Protein AF-A0A9X3WLB9-F1 (afdb_monomer)

Radius of gyration: 17.79 Å; Cα contacts (8 Å, |Δi|>4): 86; chains: 1; bounding box: 36×32×54 Å

Foldseek 3Di:
DLVVLLVVLCVLQVVLLPPDDPVCCCVLVVVSVVLSVCLVVVLVVLCVVLVVVHDDDLVSLQSSLVSNLVSLVVSLVSSLVSLLVVLQVVLVPDDPVVSVVSVVVNVVVSVVSCVVSVVVSVVSNCRRNPPDD

Secondary structure (DSSP, 8-state):
-HHHHHHHHHHHHHHHHTT--HHHHHHHHHHHHHHHHHHHHHHHHHHHHTTTTSS--HHHHHHHHHHHHHHHHHHHHHHHHHHHHHHHHHHTTS-HHHHHHHHHHHHHHHHHHHHHHHHHHHHHHHHHS-S--

Solvent-accessible surface area (backbone atoms only — not comparable to full-atom values): 7275 Å² total; per-residue (Å²): 106,69,68,57,53,48,49,50,49,52,50,54,54,50,60,67,44,60,92,53,53,76,68,53,36,52,53,58,47,44,53,52,50,49,51,51,48,52,51,54,53,52,52,51,51,49,35,63,75,55,38,52,85,64,72,80,46,69,71,40,35,34,60,48,31,70,52,51,52,60,48,49,52,54,54,50,51,50,51,51,51,53,52,48,52,52,41,51,60,57,23,74,78,46,57,72,70,59,21,52,52,41,51,53,49,43,52,52,51,50,52,53,47,50,53,54,49,50,53,52,47,49,55,55,45,47,73,22,52,63,96,65,136

Structure (mmCIF, N/CA/C/O backbone):
data_AF-A0A9X3WLB9-F1
#
_entry.id   AF-A0A9X3WLB9-F1
#
loop_
_atom_site.group_PDB
_atom_site.id
_atom_site.type_symbol
_atom_site.label_atom_id
_atom_site.label_alt_id
_atom_site.label_comp_id
_atom_site.label_asym_id
_atom_site.label_entity_id
_atom_site.label_seq_id
_atom_site.pdbx_PDB_ins_code
_atom_site.Cartn_x
_atom_site.Cartn_y
_atom_site.Cartn_z
_atom_site.occupancy
_atom_site.B_iso_or_equiv
_atom_site.auth_seq_id
_atom_site.auth_comp_id
_atom_site.auth_asym_id
_atom_site.auth_atom_id
_atom_site.pdbx_PDB_model_num
ATOM 1 N N . MET A 1 1 ? 0.382 -4.030 -15.485 1.00 85.25 1 MET A N 1
ATOM 2 C CA . MET A 1 1 ? 0.497 -4.265 -14.030 1.00 85.25 1 MET A CA 1
ATOM 3 C C . MET A 1 1 ? 0.246 -3.009 -13.206 1.00 85.25 1 MET A C 1
ATOM 5 O O . MET A 1 1 ? -0.682 -3.032 -12.415 1.00 85.25 1 MET A O 1
ATOM 9 N N . ASP A 1 2 ? 0.960 -1.897 -13.400 1.00 89.19 2 ASP A N 1
ATOM 10 C CA . ASP A 1 2 ? 0.844 -0.717 -12.513 1.00 89.19 2 ASP A CA 1
ATOM 11 C C . ASP A 1 2 ? -0.577 -0.143 -12.435 1.00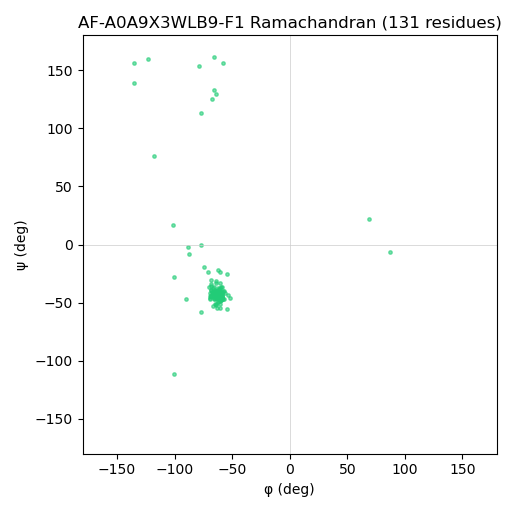 89.19 2 ASP A C 1
ATOM 13 O O . ASP A 1 2 ? -1.054 0.147 -11.347 1.00 89.19 2 ASP A O 1
ATOM 17 N N . PHE A 1 3 ? -1.287 -0.031 -13.566 1.00 91.62 3 PHE A N 1
ATOM 18 C CA . PHE A 1 3 ? -2.684 0.423 -13.578 1.00 91.62 3 PHE A CA 1
ATOM 19 C C . PHE A 1 3 ? -3.627 -0.533 -12.838 1.00 91.62 3 PHE A C 1
ATOM 21 O O . PHE A 1 3 ? -4.593 -0.087 -12.226 1.00 91.62 3 PHE A O 1
ATOM 28 N N . ILE A 1 4 ? -3.328 -1.836 -12.850 1.00 92.25 4 ILE A N 1
ATOM 29 C CA . ILE A 1 4 ? -4.076 -2.843 -12.088 1.00 92.25 4 ILE A CA 1
ATOM 30 C C . ILE A 1 4 ? -3.806 -2.641 -10.595 1.00 92.25 4 ILE A C 1
ATOM 32 O O . ILE A 1 4 ? -4.749 -2.565 -9.816 1.00 92.25 4 ILE A O 1
ATOM 36 N N . LEU A 1 5 ? -2.538 -2.476 -10.199 1.00 91.94 5 LEU A N 1
ATOM 37 C CA . LEU A 1 5 ? -2.153 -2.196 -8.811 1.00 91.94 5 LEU A CA 1
ATOM 38 C C . LEU A 1 5 ? -2.777 -0.893 -8.299 1.00 91.94 5 LEU A C 1
ATOM 40 O O . LEU A 1 5 ? -3.341 -0.865 -7.209 1.00 91.94 5 LEU A O 1
ATOM 44 N N . PHE A 1 6 ? -2.737 0.162 -9.112 1.00 93.44 6 PHE A N 1
ATOM 45 C CA . PHE A 1 6 ? -3.382 1.437 -8.826 1.00 93.44 6 PHE A CA 1
ATOM 46 C C . PHE A 1 6 ? -4.897 1.275 -8.667 1.00 93.44 6 PHE A C 1
ATOM 48 O O . PHE A 1 6 ? -5.459 1.757 -7.686 1.00 93.44 6 PHE A O 1
ATOM 55 N N . GLY A 1 7 ? -5.556 0.567 -9.590 1.00 93.94 7 GLY A N 1
ATOM 56 C CA . GLY A 1 7 ? -6.995 0.318 -9.538 1.00 93.94 7 GLY A CA 1
ATOM 57 C C . GLY A 1 7 ? -7.411 -0.477 -8.301 1.00 93.94 7 GLY A C 1
ATOM 58 O O . GLY A 1 7 ? -8.349 -0.085 -7.610 1.00 93.94 7 GLY A O 1
ATOM 59 N N . LEU A 1 8 ? -6.679 -1.546 -7.972 1.00 92.88 8 LEU A N 1
ATOM 60 C CA . LEU A 1 8 ? -6.910 -2.343 -6.765 1.00 92.88 8 LEU A CA 1
ATOM 61 C C . LEU A 1 8 ? -6.707 -1.511 -5.498 1.00 92.88 8 LEU A C 1
ATOM 63 O O . LEU A 1 8 ? -7.564 -1.527 -4.617 1.00 92.88 8 LEU A O 1
ATOM 67 N N . PHE A 1 9 ? -5.622 -0.735 -5.424 1.00 94.31 9 PHE A N 1
ATOM 68 C CA . PHE A 1 9 ? -5.365 0.149 -4.290 1.00 94.31 9 PHE A CA 1
ATOM 69 C C . PHE A 1 9 ? -6.465 1.205 -4.133 1.00 94.31 9 PHE A C 1
ATOM 71 O O . PHE 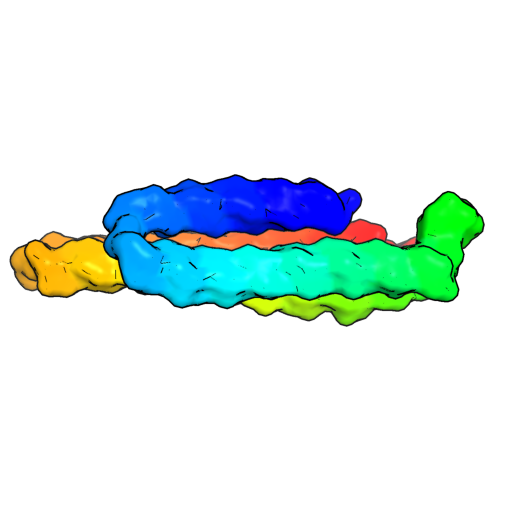A 1 9 ? -6.980 1.395 -3.032 1.00 94.31 9 PHE A O 1
ATOM 78 N N . ALA A 1 10 ? -6.859 1.868 -5.222 1.00 94.19 10 ALA A N 1
ATOM 79 C CA . ALA A 1 10 ? -7.902 2.888 -5.207 1.00 94.19 10 ALA A CA 1
ATOM 80 C C . ALA A 1 10 ? -9.263 2.306 -4.801 1.00 94.19 10 ALA A C 1
ATOM 82 O O . ALA A 1 10 ? -9.984 2.926 -4.019 1.00 94.19 10 ALA A O 1
ATOM 83 N N . LEU A 1 11 ? -9.594 1.103 -5.280 1.00 95.19 11 LEU A N 1
ATOM 84 C CA . LEU A 1 11 ? -10.825 0.403 -4.925 1.00 95.19 11 LEU A CA 1
ATOM 85 C C . LEU A 1 11 ? -10.826 -0.004 -3.448 1.00 95.19 11 LEU A C 1
ATOM 87 O O . LEU A 1 11 ? -11.741 0.367 -2.714 1.00 95.19 11 LEU A O 1
ATOM 91 N N . MET A 1 12 ? -9.785 -0.699 -2.985 1.00 93.62 12 MET A N 1
ATOM 92 C CA . MET A 1 12 ? -9.676 -1.133 -1.588 1.00 93.62 12 MET A CA 1
ATOM 93 C C . MET A 1 12 ? -9.624 0.061 -0.632 1.00 93.62 12 MET A C 1
ATOM 95 O O . MET A 1 12 ? -10.405 0.124 0.319 1.00 93.62 12 MET A O 1
ATOM 99 N N . GLY A 1 13 ? -8.759 1.039 -0.908 1.00 92.44 13 GLY A N 1
ATOM 100 C CA . GLY A 1 13 ? -8.654 2.274 -0.137 1.00 92.44 13 GLY A CA 1
ATOM 101 C C . GLY A 1 13 ? -9.977 3.037 -0.120 1.00 92.44 13 GLY A C 1
ATOM 102 O O . GLY A 1 13 ? -10.455 3.413 0.948 1.00 92.44 13 GLY A O 1
ATOM 103 N N . GLY A 1 14 ? -10.633 3.181 -1.274 1.00 92.19 14 GLY A N 1
ATOM 104 C CA . GLY A 1 14 ? -11.952 3.800 -1.399 1.00 92.19 14 GLY A CA 1
ATOM 105 C C . GLY A 1 14 ? -13.014 3.114 -0.538 1.00 92.19 14 GLY A C 1
ATOM 106 O O . GLY A 1 14 ? -13.713 3.789 0.220 1.00 92.19 14 GLY A O 1
ATOM 107 N N . CYS A 1 15 ? -13.088 1.780 -0.573 1.00 93.38 15 CYS A N 1
ATOM 108 C CA . CYS A 1 15 ? -13.990 1.002 0.277 1.00 93.38 15 CYS A CA 1
ATOM 109 C C . CYS A 1 15 ? -13.692 1.185 1.773 1.00 93.38 15 CYS A C 1
ATOM 111 O O . CYS A 1 15 ? -14.621 1.280 2.578 1.00 93.38 15 CYS A O 1
ATOM 113 N N . LEU A 1 16 ? -12.417 1.272 2.161 1.00 91.50 16 LEU A N 1
ATOM 114 C CA . LEU A 1 16 ? -12.018 1.484 3.556 1.00 91.50 16 LEU A CA 1
ATOM 115 C C . LEU A 1 16 ? -12.328 2.901 4.061 1.00 91.50 16 LEU A C 1
ATOM 117 O O . LEU A 1 16 ? -12.521 3.086 5.262 1.00 91.50 16 LEU A O 1
ATOM 121 N N . LEU A 1 17 ? -12.436 3.891 3.168 1.00 91.88 17 LEU A N 1
ATOM 122 C CA . LEU A 1 17 ? -12.871 5.245 3.522 1.00 91.88 17 LEU A CA 1
ATOM 123 C C . LEU A 1 17 ? -14.383 5.335 3.794 1.00 91.88 17 LEU A C 1
ATOM 125 O O . LEU A 1 17 ? -14.831 6.291 4.438 1.00 91.88 17 LEU A O 1
ATOM 129 N N . ILE A 1 18 ? -15.195 4.379 3.327 1.00 91.06 18 ILE A N 1
ATOM 130 C CA . ILE A 1 18 ? -16.643 4.361 3.581 1.00 91.06 18 ILE A CA 1
ATOM 131 C C . ILE A 1 18 ? -16.893 4.198 5.089 1.00 91.06 18 ILE A C 1
ATOM 133 O O . ILE A 1 18 ? -16.342 3.317 5.739 1.00 91.06 18 ILE A O 1
ATOM 137 N N . GLY A 1 19 ? -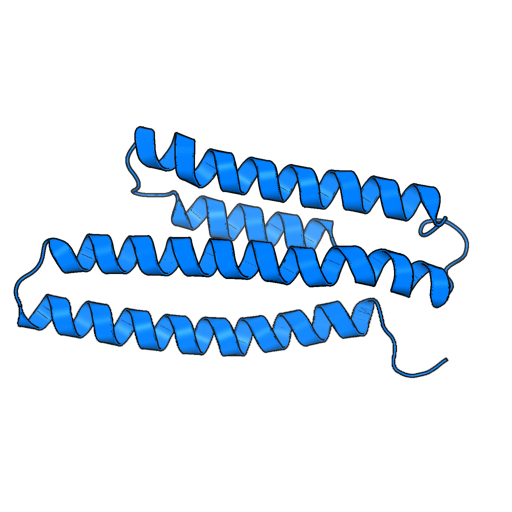17.733 5.067 5.656 1.00 84.19 19 GLY A N 1
ATOM 138 C CA . GLY A 1 19 ? -18.042 5.077 7.091 1.00 84.19 19 GLY A CA 1
ATOM 139 C C . GLY A 1 19 ? -17.086 5.896 7.970 1.00 84.19 19 GLY A C 1
ATOM 140 O O . GLY A 1 19 ? -17.381 6.092 9.146 1.00 84.19 19 GLY A O 1
ATOM 141 N N . LEU A 1 20 ? -15.987 6.437 7.426 1.00 89.31 20 LEU A N 1
ATOM 142 C CA . LEU A 1 20 ? -15.132 7.386 8.151 1.00 89.31 20 LEU A CA 1
ATOM 143 C C . LEU A 1 20 ? -15.726 8.804 8.178 1.00 89.31 20 LEU A C 1
ATOM 145 O O . LEU A 1 20 ? -16.466 9.214 7.273 1.00 89.31 20 LEU A O 1
ATOM 149 N N . SER A 1 21 ? -15.361 9.579 9.202 1.00 92.12 21 SER A N 1
ATOM 150 C CA . SER A 1 21 ? -15.756 10.987 9.316 1.00 92.12 21 SER A CA 1
ATOM 151 C C . SER A 1 21 ? -15.130 11.839 8.204 1.00 92.12 21 SER A C 1
ATOM 153 O O . SER A 1 21 ? -14.123 11.475 7.596 1.00 92.12 21 SER A O 1
ATOM 155 N N . ARG A 1 22 ? -15.688 13.029 7.946 1.00 91.62 22 ARG A N 1
ATOM 156 C CA . ARG A 1 22 ? -15.188 13.931 6.891 1.00 91.62 22 ARG A CA 1
ATOM 157 C C . ARG A 1 22 ? -13.721 14.335 7.100 1.00 91.62 22 ARG A C 1
ATOM 159 O O . ARG A 1 22 ? -12.976 14.443 6.129 1.00 91.62 22 ARG A O 1
ATOM 166 N N . LYS A 1 23 ? -13.305 14.530 8.357 1.00 92.94 23 LYS A N 1
ATOM 167 C CA . LYS A 1 23 ? -11.921 14.880 8.714 1.00 92.94 23 LYS A CA 1
ATOM 168 C C . LYS A 1 23 ? -10.970 13.707 8.462 1.00 92.94 23 LYS A C 1
ATOM 170 O O . LYS A 1 23 ? -9.936 13.902 7.834 1.00 92.94 23 LYS A O 1
ATOM 175 N N . GLU A 1 24 ? -11.346 12.500 8.882 1.00 92.31 24 GLU A N 1
ATOM 176 C CA . GLU A 1 24 ? -10.565 11.275 8.647 1.00 92.31 24 GLU A CA 1
ATOM 177 C C . GLU A 1 24 ? -10.439 10.968 7.157 1.00 92.31 24 GLU A C 1
ATOM 179 O O . GLU A 1 24 ? -9.334 10.732 6.684 1.00 92.31 24 GLU A O 1
ATOM 184 N N . LYS A 1 25 ? -11.534 11.069 6.394 1.00 92.25 25 LYS A N 1
ATOM 185 C CA . LYS A 1 25 ? -11.508 10.903 4.934 1.00 92.25 25 LYS A CA 1
ATOM 186 C C . LYS A 1 25 ? -10.535 11.864 4.260 1.00 92.25 25 LYS A C 1
ATOM 188 O O . LYS A 1 25 ? -9.809 11.452 3.366 1.00 92.25 25 LYS A O 1
ATOM 193 N N . LYS A 1 26 ? -10.504 13.129 4.696 1.00 93.00 26 LYS A N 1
ATOM 194 C CA . LYS A 1 26 ? -9.595 14.136 4.136 1.00 93.00 26 LYS A CA 1
ATOM 195 C C . LYS A 1 26 ? -8.130 13.805 4.426 1.00 93.00 26 LYS A C 1
ATOM 197 O O . LYS A 1 26 ? -7.314 13.894 3.520 1.00 93.00 26 LYS A O 1
ATOM 202 N N . TRP A 1 27 ? -7.801 13.431 5.662 1.00 93.44 27 TRP A N 1
ATOM 203 C CA . TRP A 1 27 ? -6.418 13.139 6.049 1.00 93.44 27 TRP A CA 1
ATOM 204 C C . TRP A 1 27 ? -5.951 11.773 5.557 1.00 93.44 27 TRP A C 1
ATOM 206 O O . TRP A 1 27 ? -4.997 11.699 4.790 1.00 93.44 27 TRP A O 1
ATOM 216 N N . ILE A 1 28 ? -6.647 10.704 5.947 1.00 93.12 28 ILE A N 1
ATOM 217 C CA . ILE A 1 28 ? -6.290 9.332 5.577 1.00 93.12 28 ILE A CA 1
ATOM 218 C C . ILE A 1 28 ? -6.397 9.190 4.062 1.00 93.12 28 ILE A C 1
ATOM 220 O O . ILE A 1 28 ? -5.404 8.865 3.420 1.00 93.12 28 ILE A O 1
ATOM 224 N N . GLY A 1 29 ? -7.549 9.528 3.480 1.00 92.38 29 GLY A N 1
ATOM 225 C CA . GLY A 1 29 ? -7.752 9.439 2.035 1.00 92.38 29 GLY A CA 1
ATOM 226 C C . GLY A 1 29 ? -6.854 10.384 1.237 1.00 92.38 29 GLY A C 1
ATOM 227 O O . GLY A 1 29 ? -6.408 10.009 0.161 1.00 92.38 29 GLY A O 1
ATOM 228 N N . GLY A 1 30 ? -6.528 11.567 1.767 1.00 94.00 30 GLY A N 1
ATOM 229 C CA . GLY A 1 30 ? -5.575 12.486 1.139 1.00 94.00 30 GLY A CA 1
ATOM 230 C C . GLY A 1 30 ? -4.163 11.907 1.059 1.00 94.00 30 GLY A C 1
ATOM 231 O O . GLY A 1 30 ? -3.556 11.942 -0.008 1.00 94.00 30 GLY A O 1
ATOM 232 N N . ILE A 1 31 ? -3.667 11.314 2.152 1.00 95.38 31 ILE A N 1
ATOM 233 C CA . ILE A 1 31 ? -2.364 10.630 2.176 1.00 95.38 31 ILE A CA 1
ATOM 234 C C . ILE A 1 31 ? -2.368 9.447 1.202 1.00 95.38 31 ILE A C 1
ATOM 236 O O . ILE A 1 31 ? -1.480 9.350 0.361 1.00 95.38 31 ILE A O 1
ATOM 240 N N . GLY A 1 32 ? -3.396 8.594 1.254 1.00 94.44 32 GLY A N 1
ATOM 241 C CA . GLY A 1 32 ? -3.508 7.441 0.357 1.00 94.44 32 GLY A CA 1
ATOM 242 C C . GLY A 1 32 ? -3.600 7.845 -1.114 1.00 94.44 32 GLY A C 1
ATOM 243 O O . GLY A 1 32 ? -2.924 7.268 -1.961 1.00 94.44 32 GLY A O 1
ATOM 244 N N . GLY A 1 33 ? -4.385 8.880 -1.422 1.00 95.25 33 GLY A N 1
ATOM 245 C CA . GLY A 1 33 ? -4.516 9.424 -2.772 1.00 95.25 33 GLY A CA 1
ATOM 246 C C . GLY A 1 33 ? -3.210 10.020 -3.294 1.00 95.25 33 GLY A C 1
ATOM 247 O O . GLY A 1 33 ? -2.843 9.760 -4.437 1.00 95.25 33 GLY A O 1
ATOM 248 N N . LEU A 1 34 ? -2.474 10.753 -2.453 1.00 96.69 34 LEU A N 1
ATOM 249 C CA . LEU A 1 34 ? -1.153 11.271 -2.806 1.00 96.69 34 LEU A CA 1
ATOM 250 C C . LEU A 1 34 ? -0.169 10.131 -3.086 1.00 96.69 34 LEU A C 1
ATOM 252 O O . LEU A 1 34 ? 0.521 10.166 -4.099 1.00 96.69 34 LEU A O 1
ATOM 256 N N . MET A 1 35 ? -0.137 9.102 -2.236 1.00 95.94 35 MET A N 1
ATOM 257 C CA . MET A 1 35 ? 0.721 7.930 -2.432 1.00 95.94 35 MET A CA 1
ATOM 258 C C . MET A 1 35 ? 0.391 7.189 -3.733 1.00 95.94 35 MET A C 1
ATOM 260 O O . MET A 1 35 ? 1.302 6.848 -4.483 1.00 95.94 35 MET A O 1
ATOM 264 N N . ALA A 1 36 ? -0.894 6.992 -4.041 1.00 94.81 36 ALA A N 1
ATOM 265 C CA . ALA A 1 36 ? -1.328 6.364 -5.289 1.00 94.81 36 ALA A CA 1
ATOM 266 C C . ALA A 1 36 ? -0.946 7.192 -6.523 1.00 94.81 36 ALA A C 1
ATOM 268 O O . ALA A 1 36 ? -0.525 6.635 -7.538 1.00 94.81 36 ALA A O 1
ATOM 269 N N . LEU A 1 37 ? -1.068 8.520 -6.429 1.00 96.38 37 LEU A N 1
ATOM 270 C CA . LEU A 1 37 ? -0.688 9.444 -7.493 1.00 96.38 37 LEU A CA 1
ATOM 271 C C . LEU A 1 37 ? 0.826 9.421 -7.724 1.00 96.38 37 LEU A C 1
ATOM 273 O O . LEU A 1 37 ? 1.264 9.286 -8.863 1.00 96.38 37 LEU A O 1
ATOM 277 N N . VAL A 1 38 ? 1.623 9.495 -6.655 1.00 96.44 38 VAL A N 1
ATOM 278 C CA . VAL A 1 38 ? 3.087 9.390 -6.738 1.00 96.44 38 VAL A CA 1
ATOM 279 C C . VAL A 1 38 ? 3.486 8.052 -7.353 1.00 96.44 38 VAL A C 1
ATOM 281 O O . VAL A 1 38 ? 4.284 8.036 -8.287 1.00 96.44 38 VAL A O 1
ATOM 284 N N . PHE A 1 39 ? 2.888 6.948 -6.897 1.00 95.19 39 PHE A N 1
ATOM 285 C CA . PHE A 1 39 ? 3.142 5.621 -7.449 1.00 95.19 39 PHE A CA 1
ATOM 286 C C . PHE A 1 39 ? 2.920 5.588 -8.963 1.00 95.19 39 PHE A C 1
ATOM 288 O O . PHE A 1 39 ? 3.840 5.231 -9.698 1.00 95.19 39 PHE A O 1
ATOM 295 N N . ILE A 1 40 ? 1.734 5.990 -9.440 1.00 95.44 40 ILE A N 1
ATOM 296 C CA . ILE A 1 40 ? 1.412 5.863 -10.863 1.00 95.44 40 ILE A CA 1
ATOM 297 C C . ILE A 1 40 ? 2.238 6.821 -11.725 1.0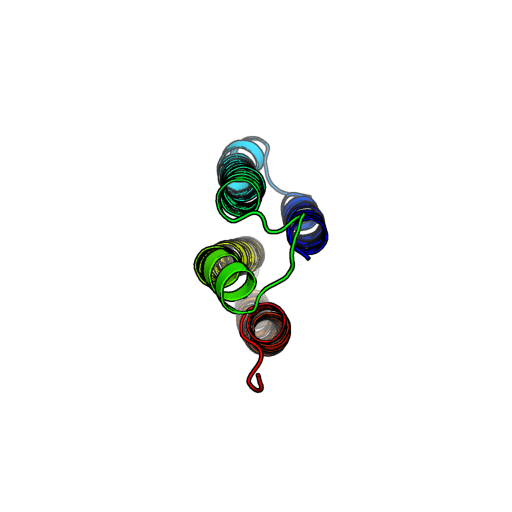0 95.44 40 ILE A C 1
ATOM 299 O O . ILE A 1 40 ? 2.783 6.385 -12.737 1.00 95.44 40 ILE A O 1
ATOM 303 N N . VAL A 1 41 ? 2.385 8.086 -11.310 1.00 96.25 41 VAL A N 1
ATOM 304 C CA . VAL A 1 41 ? 3.109 9.116 -12.071 1.00 96.25 41 VAL A CA 1
ATOM 305 C C . VAL A 1 41 ? 4.583 8.758 -12.193 1.00 96.25 41 VAL A C 1
ATOM 307 O O . VAL A 1 41 ? 5.106 8.720 -13.304 1.00 96.25 41 VAL A O 1
ATOM 310 N N . VAL A 1 42 ? 5.247 8.443 -11.079 1.00 94.75 42 VAL A N 1
ATOM 311 C CA . VAL A 1 42 ? 6.675 8.105 -11.105 1.00 94.75 42 VAL A CA 1
ATOM 312 C C . VAL A 1 42 ? 6.904 6.793 -11.851 1.00 94.75 42 VAL A C 1
ATOM 314 O O . VAL A 1 42 ? 7.842 6.708 -12.636 1.00 94.75 42 VAL A O 1
ATOM 317 N N . SER A 1 43 ? 6.008 5.809 -11.709 1.00 93.19 43 SER A N 1
ATOM 318 C CA . SER A 1 43 ? 6.118 4.565 -12.477 1.00 93.19 43 SER A CA 1
ATOM 319 C C . SER A 1 43 ? 6.029 4.811 -13.987 1.00 93.19 43 SER A C 1
ATOM 321 O O . SER A 1 43 ? 6.792 4.226 -14.755 1.00 93.19 43 SER A O 1
ATOM 323 N N . GLN A 1 44 ? 5.158 5.728 -14.434 1.00 94.56 44 GLN A N 1
ATOM 324 C CA . GLN A 1 44 ? 5.106 6.114 -15.849 1.00 94.56 44 GLN A CA 1
ATOM 325 C C . GLN A 1 44 ? 6.375 6.848 -16.293 1.00 94.56 44 GLN A C 1
ATOM 327 O O . GLN A 1 44 ? 6.877 6.570 -17.379 1.00 94.56 44 GLN A O 1
ATOM 332 N N . ILE A 1 45 ? 6.913 7.747 -15.462 1.00 94.50 45 ILE A N 1
ATOM 333 C CA . ILE A 1 45 ? 8.156 8.471 -15.766 1.00 94.50 45 ILE A CA 1
ATOM 334 C C . ILE A 1 45 ? 9.317 7.490 -15.951 1.00 94.50 45 ILE A C 1
ATOM 336 O O . ILE A 1 45 ? 10.013 7.573 -16.959 1.00 94.50 45 ILE A O 1
ATOM 340 N N . ILE A 1 46 ? 9.491 6.536 -15.030 1.00 92.38 46 ILE A N 1
ATOM 341 C CA . ILE A 1 46 ? 10.570 5.543 -15.109 1.00 92.38 46 ILE A CA 1
ATOM 342 C C . ILE A 1 46 ? 10.428 4.713 -16.384 1.00 92.38 46 ILE A C 1
ATOM 344 O O . ILE A 1 46 ? 11.392 4.582 -17.126 1.00 92.38 46 ILE A O 1
ATOM 348 N N . LYS A 1 47 ? 9.221 4.232 -16.703 1.00 92.25 47 LYS A N 1
ATOM 349 C CA . LYS A 1 47 ? 8.970 3.470 -17.938 1.00 92.25 47 LYS A CA 1
ATOM 350 C C . LYS A 1 47 ? 9.283 4.240 -19.215 1.00 92.25 47 LYS A C 1
ATOM 352 O O . LYS A 1 47 ? 9.744 3.648 -20.187 1.00 92.25 47 LYS A O 1
ATOM 357 N N . LEU A 1 48 ? 9.011 5.544 -19.229 1.00 91.94 48 LEU A N 1
ATOM 358 C CA . LEU A 1 48 ? 9.357 6.406 -20.357 1.00 91.94 48 LEU A CA 1
ATOM 359 C C . LEU A 1 48 ? 10.874 6.595 -20.467 1.00 91.94 48 LEU A C 1
ATOM 361 O O . LEU A 1 48 ? 11.408 6.536 -21.569 1.00 91.94 48 LEU A O 1
ATOM 365 N N . GLN A 1 49 ? 11.566 6.780 -19.340 1.00 90.69 49 GLN A N 1
ATOM 366 C CA . GLN A 1 49 ? 13.021 6.957 -19.302 1.00 90.69 49 GLN A CA 1
ATOM 367 C C . GLN A 1 49 ? 13.789 5.690 -19.687 1.00 90.69 49 GLN A C 1
ATOM 369 O O . GLN A 1 49 ? 14.831 5.786 -20.326 1.00 90.69 49 GLN A O 1
ATOM 374 N N . THR A 1 50 ? 13.278 4.516 -19.319 1.00 88.12 50 THR A N 1
ATOM 375 C CA . THR A 1 50 ? 13.926 3.230 -19.600 1.00 88.12 50 THR A CA 1
ATOM 376 C C . THR A 1 50 ? 13.540 2.638 -20.952 1.00 88.12 50 THR A C 1
ATOM 378 O O . THR A 1 50 ? 14.028 1.573 -21.304 1.00 88.12 50 THR A O 1
ATOM 381 N N . GLY A 1 51 ? 12.658 3.286 -21.722 1.00 86.00 51 GLY A N 1
ATOM 382 C CA . GLY A 1 51 ? 12.197 2.742 -23.001 1.00 86.00 51 GLY A CA 1
ATOM 383 C C . GLY A 1 51 ? 11.316 1.494 -22.863 1.00 86.00 51 GLY A C 1
ATOM 384 O O . GLY A 1 51 ? 11.159 0.759 -23.831 1.00 86.00 51 GLY A O 1
ATOM 385 N N . PHE A 1 52 ? 10.684 1.278 -21.701 1.00 85.25 52 PHE A N 1
ATOM 386 C CA . PHE A 1 52 ? 9.860 0.097 -21.383 1.00 85.25 52 PHE A CA 1
ATOM 387 C C . PHE A 1 52 ? 8.734 -0.182 -22.392 1.00 85.25 52 PHE A C 1
ATOM 389 O O . PHE A 1 52 ? 8.273 -1.313 -22.513 1.00 85.25 52 PHE A O 1
ATOM 396 N N . TYR A 1 53 ? 8.266 0.844 -23.106 1.00 84.38 53 TYR A N 1
ATOM 397 C CA . TYR A 1 53 ? 7.216 0.726 -24.124 1.00 84.38 53 TYR A CA 1
ATOM 398 C C . TYR A 1 53 ? 7.727 0.372 -25.531 1.00 84.38 53 TYR A C 1
ATOM 400 O O . TYR A 1 53 ? 6.909 0.157 -26.423 1.00 84.38 53 TYR A O 1
ATOM 408 N N . GLY A 1 54 ? 9.045 0.366 -25.738 1.00 83.62 54 GLY A N 1
ATOM 409 C CA . GLY A 1 54 ? 9.693 0.031 -27.003 1.00 83.62 54 GLY A CA 1
ATOM 410 C C . GLY A 1 54 ? 10.225 -1.398 -26.989 1.00 83.62 54 GLY A C 1
ATOM 411 O O . GLY A 1 54 ? 9.454 -2.355 -26.984 1.00 83.62 54 GLY A O 1
ATOM 412 N N . GLU A 1 55 ? 11.550 -1.541 -26.993 1.00 77.88 55 GLU A N 1
ATOM 413 C CA . GLU A 1 55 ? 12.202 -2.845 -26.898 1.00 77.88 55 GLU A CA 1
ATOM 414 C C . GLU A 1 55 ? 12.171 -3.342 -25.455 1.00 77.88 55 GLU A C 1
ATOM 416 O O . GLU A 1 55 ? 12.785 -2.772 -24.552 1.00 77.88 55 GLU A O 1
ATOM 421 N N . TRP A 1 56 ? 11.422 -4.419 -25.234 1.00 75.31 56 TRP A N 1
ATOM 422 C CA . TRP A 1 56 ? 11.436 -5.104 -23.955 1.00 75.31 56 TRP A CA 1
ATOM 423 C C . TRP A 1 56 ? 12.807 -5.757 -23.740 1.00 75.31 56 TRP A C 1
ATOM 425 O O . TRP A 1 56 ? 13.256 -6.550 -24.566 1.00 75.31 56 TRP A O 1
ATOM 435 N N . SER A 1 57 ? 13.448 -5.447 -22.613 1.00 84.56 57 SER A N 1
ATOM 436 C CA . SER A 1 57 ? 14.637 -6.144 -22.126 1.00 84.56 57 SER A CA 1
ATOM 437 C C . SER A 1 57 ? 14.506 -6.430 -20.632 1.00 84.56 57 SER A C 1
ATOM 439 O O . SER A 1 57 ? 13.773 -5.746 -19.906 1.00 84.56 57 SER A O 1
ATOM 441 N N . GLN A 1 58 ? 15.233 -7.443 -20.162 1.00 84.94 58 GLN A N 1
ATOM 442 C CA . GLN A 1 58 ? 15.253 -7.799 -18.748 1.00 84.94 58 GLN A CA 1
ATOM 443 C C . GLN A 1 58 ? 15.725 -6.621 -17.879 1.00 84.94 58 GLN A C 1
ATOM 445 O O . GLN A 1 58 ? 15.057 -6.274 -16.910 1.00 84.94 58 GLN A O 1
ATOM 450 N N . GLU A 1 59 ? 16.796 -5.929 -18.274 1.00 86.06 59 GLU A N 1
ATOM 451 C CA . GLU A 1 59 ? 17.334 -4.765 -17.550 1.00 86.06 59 GLU A CA 1
ATOM 452 C C . GLU A 1 59 ? 16.300 -3.634 -17.394 1.00 86.06 59 GLU A C 1
ATOM 454 O O . GLU A 1 59 ? 16.168 -3.008 -16.334 1.00 86.06 59 GLU A O 1
ATOM 459 N N . VAL A 1 60 ? 15.512 -3.396 -18.446 1.00 87.94 60 VAL A N 1
ATOM 460 C CA . VAL A 1 60 ? 14.447 -2.387 -18.456 1.00 87.94 60 VAL A CA 1
ATOM 461 C C . VAL A 1 60 ? 13.300 -2.790 -17.527 1.00 87.94 60 VAL A C 1
ATOM 463 O O . VAL A 1 60 ? 12.760 -1.945 -16.807 1.00 87.94 60 VAL A O 1
ATOM 466 N N . SER A 1 61 ? 12.957 -4.080 -17.490 1.00 88.44 61 SER A N 1
ATOM 467 C CA . SER A 1 61 ? 11.959 -4.632 -16.571 1.00 88.44 61 SER A CA 1
ATOM 468 C C . SER A 1 61 ? 12.394 -4.528 -15.106 1.00 88.44 61 SER A C 1
ATOM 470 O O . SER A 1 61 ? 11.629 -4.038 -14.270 1.00 88.44 61 SER A O 1
ATOM 472 N N . GLU A 1 62 ? 13.634 -4.908 -14.799 1.00 90.56 62 GLU A N 1
ATOM 473 C CA . GLU A 1 62 ? 14.184 -4.876 -13.441 1.00 90.56 62 GLU A CA 1
ATOM 474 C C . GLU A 1 62 ? 14.253 -3.448 -12.889 1.00 90.56 62 GLU A C 1
ATOM 476 O O . GLU A 1 62 ? 13.879 -3.210 -11.738 1.00 90.56 62 GLU A O 1
ATOM 481 N N . THR A 1 63 ? 14.637 -2.474 -13.723 1.00 91.44 63 THR A N 1
ATOM 482 C CA . THR A 1 63 ? 14.686 -1.054 -13.335 1.00 91.44 63 THR A CA 1
ATOM 483 C C . THR A 1 63 ? 13.310 -0.535 -12.906 1.00 91.44 63 THR A C 1
ATOM 485 O O . THR A 1 63 ? 13.180 0.164 -11.901 1.00 91.44 63 THR A O 1
ATOM 488 N N . VAL A 1 64 ? 12.247 -0.915 -13.624 1.00 91.31 64 VAL A N 1
ATOM 489 C CA . VAL A 1 64 ? 10.868 -0.585 -13.227 1.00 91.31 64 VAL A CA 1
ATOM 490 C C . VAL A 1 64 ? 10.473 -1.349 -11.957 1.00 91.31 64 VAL A C 1
ATOM 492 O O . VAL A 1 64 ? 9.840 -0.784 -11.060 1.00 91.31 64 VAL A O 1
ATOM 495 N N . GLY A 1 65 ? 10.880 -2.615 -11.838 1.00 91.31 65 GLY A N 1
ATOM 496 C CA . GLY A 1 65 ? 10.643 -3.455 -10.663 1.00 91.31 65 GLY A CA 1
ATOM 497 C C . GLY A 1 65 ? 11.195 -2.871 -9.366 1.00 91.31 65 GLY A C 1
ATOM 498 O O . GLY A 1 65 ? 10.507 -2.906 -8.342 1.00 91.31 65 GLY A O 1
ATOM 499 N N . GLN A 1 66 ? 12.388 -2.271 -9.414 1.00 93.88 66 GLN A N 1
ATOM 500 C CA . GLN A 1 66 ? 13.030 -1.615 -8.267 1.00 93.88 66 GLN A CA 1
ATOM 501 C C . GLN A 1 66 ? 12.207 -0.448 -7.707 1.00 93.88 66 GLN A C 1
ATOM 503 O O . GLN A 1 66 ? 12.330 -0.124 -6.528 1.00 93.88 66 GLN A O 1
ATOM 508 N N . TRP A 1 67 ? 11.331 0.153 -8.515 1.00 94.31 67 TRP A N 1
ATOM 509 C CA . TRP A 1 67 ? 10.372 1.157 -8.059 1.00 94.31 67 TRP A CA 1
ATOM 510 C C . TRP A 1 67 ? 9.043 0.542 -7.610 1.00 94.31 67 TRP A C 1
ATOM 512 O O . TRP A 1 67 ? 8.517 0.874 -6.542 1.00 94.31 67 TRP A O 1
ATOM 522 N N . VAL A 1 68 ? 8.488 -0.368 -8.416 1.00 93.81 68 VAL A N 1
ATOM 523 C CA . VAL A 1 68 ? 7.141 -0.913 -8.199 1.00 93.81 68 VAL A CA 1
ATOM 524 C C . VAL A 1 68 ? 7.068 -1.772 -6.936 1.00 93.81 68 VAL A C 1
ATOM 526 O O . VAL A 1 68 ? 6.099 -1.650 -6.185 1.00 93.81 68 VAL A O 1
ATOM 529 N N . VAL A 1 69 ? 8.080 -2.600 -6.664 1.00 94.25 69 VAL A N 1
ATOM 530 C CA . VAL A 1 69 ? 8.085 -3.528 -5.519 1.00 94.25 69 VAL A CA 1
ATOM 531 C C . VAL A 1 69 ? 8.094 -2.791 -4.166 1.00 94.25 69 VAL A C 1
ATOM 533 O O . VAL A 1 69 ? 7.201 -3.052 -3.353 1.00 94.25 69 VAL A O 1
ATOM 536 N N . PRO A 1 70 ? 9.000 -1.826 -3.901 1.00 94.94 70 PRO A N 1
ATOM 537 C CA . PRO A 1 70 ? 8.946 -1.035 -2.670 1.00 94.94 70 PRO A CA 1
ATOM 538 C C . PRO A 1 70 ? 7.656 -0.223 -2.541 1.00 94.94 70 PRO A C 1
ATOM 540 O O . PRO A 1 70 ? 7.069 -0.164 -1.460 1.00 94.94 70 PRO A O 1
ATOM 543 N N . CYS A 1 71 ? 7.165 0.363 -3.638 1.00 94.81 71 CYS A N 1
ATOM 544 C CA . CYS A 1 71 ? 5.901 1.097 -3.612 1.00 94.81 71 CYS A CA 1
ATOM 545 C C . CYS A 1 71 ? 4.721 0.191 -3.247 1.00 94.81 71 CYS A C 1
ATOM 547 O O . CYS A 1 71 ? 3.872 0.590 -2.451 1.00 94.81 71 CYS A O 1
ATOM 549 N N . PHE A 1 72 ? 4.679 -1.036 -3.774 1.00 93.50 72 PHE A N 1
ATOM 550 C CA . PHE A 1 72 ? 3.658 -2.018 -3.417 1.00 93.50 72 PHE A CA 1
ATOM 551 C C . PHE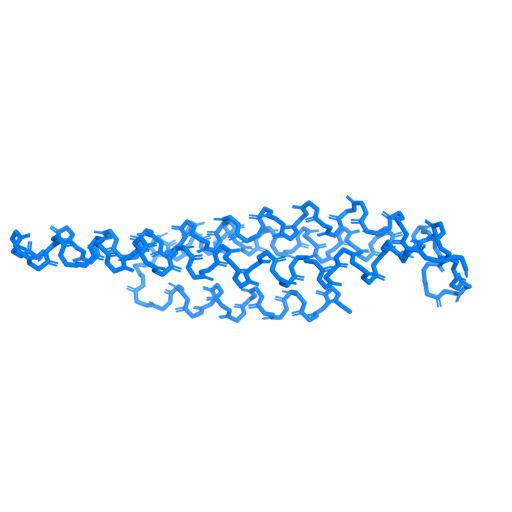 A 1 72 ? 3.678 -2.327 -1.916 1.00 93.50 72 PHE A C 1
ATOM 553 O O . PHE A 1 72 ? 2.623 -2.332 -1.285 1.00 93.50 72 PHE A O 1
ATOM 560 N N . LEU A 1 73 ? 4.862 -2.517 -1.322 1.00 95.12 73 LEU A N 1
ATOM 561 C CA . LEU A 1 73 ? 5.001 -2.723 0.124 1.00 95.12 73 LEU A CA 1
ATOM 562 C C . LEU A 1 73 ? 4.460 -1.534 0.923 1.00 95.12 73 LEU A C 1
ATOM 564 O O . LEU A 1 73 ? 3.673 -1.718 1.850 1.00 95.12 73 LEU A O 1
ATOM 568 N N . VAL A 1 74 ? 4.839 -0.314 0.543 1.00 96.50 74 VAL A N 1
ATOM 569 C CA . VAL A 1 74 ? 4.408 0.910 1.230 1.00 96.50 74 VAL A CA 1
ATOM 570 C C . VAL A 1 74 ? 2.885 1.092 1.140 1.0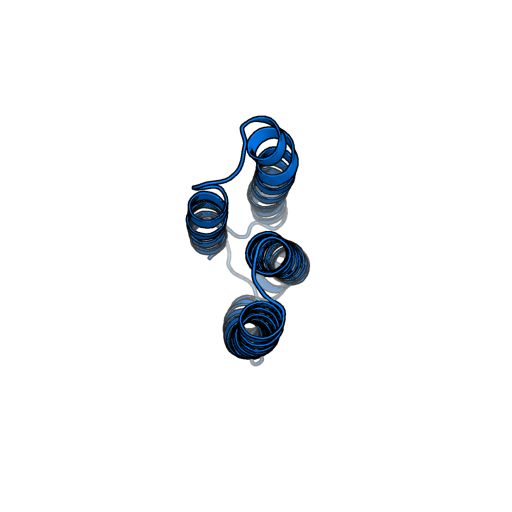0 96.50 74 VAL A C 1
ATOM 572 O O . VAL A 1 74 ? 2.233 1.347 2.155 1.00 96.50 74 VAL A O 1
ATOM 575 N N . LEU A 1 75 ? 2.294 0.908 -0.045 1.00 95.62 75 LEU A N 1
ATOM 576 C CA . LEU A 1 75 ? 0.841 0.947 -0.248 1.00 95.62 75 LEU A CA 1
ATOM 577 C C . LEU A 1 75 ? 0.132 -0.174 0.534 1.00 95.62 75 LEU A C 1
ATOM 579 O O . LEU A 1 75 ? -0.917 0.053 1.139 1.00 95.62 75 LEU A O 1
ATOM 583 N N . GLY A 1 76 ? 0.725 -1.368 0.570 1.00 95.75 76 GLY A N 1
ATOM 584 C CA . GLY A 1 76 ? 0.215 -2.521 1.303 1.00 95.75 76 GLY A CA 1
ATOM 585 C C . GLY A 1 76 ? 0.188 -2.301 2.817 1.00 95.75 76 GLY A C 1
ATOM 586 O O . GLY A 1 76 ? -0.829 -2.586 3.450 1.00 95.75 76 GLY A O 1
ATOM 587 N N . ILE A 1 77 ? 1.261 -1.743 3.387 1.00 96.19 77 ILE A N 1
ATOM 588 C CA . ILE A 1 77 ? 1.348 -1.365 4.807 1.00 96.19 77 ILE A CA 1
ATOM 589 C C . ILE A 1 77 ? 0.327 -0.275 5.132 1.00 96.19 77 ILE A C 1
ATOM 591 O O . ILE A 1 77 ? -0.345 -0.344 6.160 1.00 96.19 77 ILE A O 1
ATOM 595 N N . TYR A 1 78 ? 0.169 0.710 4.248 1.00 96.50 78 TYR A N 1
ATOM 596 C CA . TYR A 1 78 ? -0.829 1.760 4.419 1.00 96.50 78 TYR A CA 1
ATOM 597 C C . TYR A 1 78 ? -2.257 1.185 4.496 1.00 96.50 78 TYR A C 1
ATOM 599 O O . TYR A 1 78 ? -3.005 1.523 5.417 1.00 96.50 78 TYR A O 1
ATOM 607 N N . LEU A 1 79 ? -2.627 0.272 3.588 1.00 95.50 79 LEU A N 1
ATOM 608 C CA . LEU A 1 79 ? -3.932 -0.400 3.619 1.00 95.50 79 LEU A CA 1
ATOM 609 C C . LEU A 1 79 ? -4.110 -1.247 4.885 1.00 95.50 79 LEU A C 1
ATOM 611 O O . LEU A 1 79 ? -5.170 -1.190 5.509 1.00 95.50 79 LEU A O 1
ATOM 615 N N . LEU A 1 80 ? -3.073 -1.976 5.307 1.00 95.62 80 LEU A N 1
ATOM 616 C CA . LEU A 1 80 ? -3.094 -2.726 6.563 1.00 95.62 80 LEU A CA 1
ATOM 617 C C . LEU A 1 80 ? -3.341 -1.795 7.759 1.00 95.62 80 LEU A C 1
ATOM 619 O O . LEU A 1 80 ? -4.181 -2.088 8.609 1.00 95.62 80 LEU A O 1
ATOM 623 N N . GLY A 1 81 ? -2.674 -0.640 7.795 1.00 94.69 81 GLY A N 1
ATOM 624 C CA . GLY A 1 81 ? -2.893 0.387 8.811 1.00 94.69 81 GLY A CA 1
ATOM 625 C C . GLY A 1 81 ? -4.330 0.915 8.814 1.00 94.69 81 GLY A C 1
ATOM 626 O O . GLY A 1 81 ? -4.924 1.064 9.879 1.00 94.69 81 GLY A O 1
ATOM 627 N N . MET A 1 82 ? -4.928 1.136 7.639 1.00 94.44 82 MET A N 1
ATOM 628 C CA . MET A 1 82 ? -6.336 1.538 7.527 1.00 94.44 82 MET A CA 1
ATOM 629 C C . MET A 1 82 ? -7.308 0.469 8.040 1.00 94.44 82 MET A C 1
ATOM 631 O O . MET A 1 82 ? -8.292 0.810 8.703 1.00 94.44 82 MET A O 1
ATOM 635 N N . ILE A 1 83 ? -7.049 -0.805 7.732 1.00 92.75 83 ILE A N 1
ATOM 636 C CA . ILE A 1 83 ? -7.858 -1.936 8.205 1.00 92.75 83 ILE A CA 1
ATOM 637 C C . ILE A 1 83 ? -7.823 -1.981 9.735 1.00 92.75 83 ILE A C 1
ATOM 639 O O . ILE A 1 83 ? -8.879 -1.870 10.363 1.00 92.75 83 ILE A O 1
ATOM 643 N N . ASN A 1 84 ? -6.622 -2.025 10.321 1.00 94.00 84 ASN A N 1
ATOM 644 C CA . ASN A 1 84 ? -6.432 -2.058 11.774 1.00 94.00 84 ASN A CA 1
ATOM 645 C C . ASN A 1 84 ? -7.066 -0.836 12.448 1.00 94.00 84 ASN A C 1
ATOM 647 O O . ASN A 1 84 ? -7.809 -0.958 13.420 1.00 94.00 84 ASN A O 1
ATOM 651 N N . TYR A 1 85 ? -6.860 0.363 11.892 1.00 92.06 85 TYR A N 1
ATOM 652 C CA . TYR A 1 85 ? -7.475 1.586 12.405 1.00 92.06 85 TYR A CA 1
ATOM 653 C C . TYR A 1 85 ? -9.003 1.465 12.518 1.00 92.06 85 TYR A C 1
ATOM 655 O O . TYR A 1 85 ? -9.592 1.863 13.528 1.00 92.06 85 TYR A O 1
ATOM 663 N N . ARG A 1 86 ? -9.657 0.888 11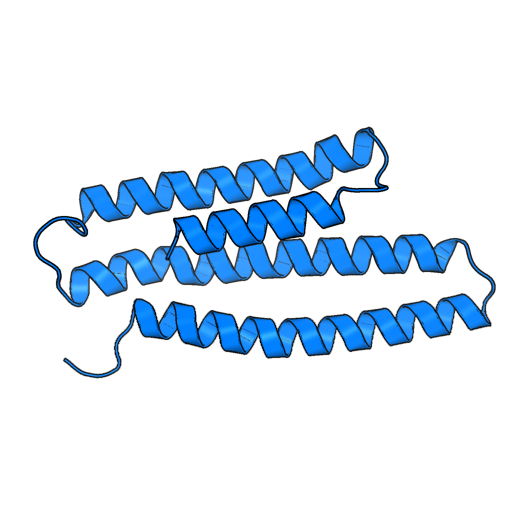.504 1.00 90.25 86 ARG A N 1
ATOM 664 C CA . ARG A 1 86 ? -11.111 0.709 11.486 1.00 90.25 86 ARG A CA 1
ATOM 665 C C . ARG A 1 86 ? -11.576 -0.304 12.534 1.00 90.25 86 ARG A C 1
ATOM 667 O O . ARG A 1 86 ? -12.549 -0.020 13.237 1.00 90.25 86 ARG A O 1
ATOM 674 N N . TRP A 1 87 ? -10.900 -1.443 12.660 1.00 89.62 87 TRP A N 1
ATOM 675 C CA . TRP A 1 87 ? -11.244 -2.469 13.650 1.00 89.62 87 TRP A CA 1
ATOM 676 C C . TRP A 1 87 ? -11.007 -1.997 15.081 1.00 89.62 87 TRP A C 1
ATOM 678 O O . TRP A 1 87 ? -11.901 -2.123 15.917 1.00 89.62 87 TRP A O 1
ATOM 688 N N . ILE A 1 88 ? -9.871 -1.352 15.348 1.00 89.81 88 ILE A N 1
ATOM 689 C CA . ILE A 1 88 ? -9.557 -0.776 16.660 1.00 89.81 88 ILE A CA 1
ATOM 690 C C . ILE A 1 88 ? -10.598 0.281 17.033 1.00 89.81 88 ILE A C 1
ATOM 692 O O . ILE A 1 88 ? -11.164 0.237 18.126 1.00 89.81 88 ILE A O 1
ATOM 696 N N . LYS A 1 89 ? -10.926 1.203 16.119 1.00 89.69 89 LYS A N 1
ATOM 697 C CA . LYS A 1 89 ? -11.959 2.221 16.360 1.00 89.69 89 LYS A CA 1
ATOM 698 C C . LYS A 1 89 ? -13.333 1.599 16.637 1.00 89.69 89 LYS A C 1
ATOM 700 O O . LYS A 1 89 ? -14.069 2.104 17.486 1.00 89.69 89 LYS A O 1
ATOM 705 N N . ALA A 1 90 ? -13.683 0.510 15.954 1.00 88.62 90 ALA A N 1
ATOM 706 C CA . ALA A 1 90 ? -14.915 -0.226 16.225 1.00 88.62 90 ALA A CA 1
ATOM 707 C C . ALA A 1 90 ? -14.885 -0.904 17.607 1.00 88.62 90 ALA A C 1
ATOM 709 O O . ALA A 1 90 ? -15.869 -0.828 18.342 1.00 88.62 90 ALA A O 1
ATOM 710 N N . ALA A 1 91 ? -13.753 -1.501 17.986 1.00 90.50 91 ALA A N 1
ATOM 711 C CA . ALA A 1 91 ? -13.571 -2.209 19.250 1.00 90.50 91 ALA A CA 1
ATOM 712 C C . ALA A 1 91 ? -13.588 -1.280 20.474 1.00 90.50 91 ALA A C 1
ATOM 714 O O . ALA A 1 91 ? -14.103 -1.658 21.525 1.00 90.50 91 ALA A O 1
ATOM 715 N N . LEU A 1 92 ? -13.075 -0.052 20.347 1.00 89.38 92 LEU A N 1
ATOM 716 C CA . LEU A 1 92 ? -13.023 0.921 21.447 1.00 89.38 92 LEU A CA 1
ATOM 717 C C . LEU A 1 92 ? -14.404 1.335 21.982 1.00 89.38 92 LEU A C 1
ATOM 719 O O . LEU A 1 92 ? -14.494 1.774 23.123 1.00 89.38 92 LEU A O 1
ATOM 723 N N . ASN A 1 93 ? -15.468 1.169 21.193 1.00 85.44 93 ASN A N 1
ATOM 724 C CA . ASN A 1 93 ? -16.831 1.575 21.552 1.00 85.44 93 ASN A CA 1
ATOM 725 C C . ASN A 1 93 ? -17.717 0.400 22.012 1.00 85.44 93 ASN A C 1
ATOM 727 O O . ASN A 1 93 ? -18.945 0.504 21.975 1.00 85.44 93 ASN A O 1
ATOM 731 N N . LYS A 1 94 ? -17.124 -0.747 22.365 1.00 90.25 94 LYS A N 1
ATOM 732 C CA . LYS A 1 94 ? -17.846 -1.983 22.705 1.00 90.25 94 LYS A CA 1
ATOM 733 C C . LYS A 1 94 ? -17.483 -2.495 24.095 1.00 90.25 94 LYS A C 1
ATOM 735 O O . LYS A 1 94 ? -16.441 -2.153 24.649 1.00 90.25 94 LYS A O 1
ATOM 740 N N . GLU A 1 95 ? -18.361 -3.333 24.640 1.00 91.44 95 GLU A N 1
ATOM 741 C CA . GLU A 1 95 ? -18.147 -4.035 25.908 1.00 91.44 95 GLU A CA 1
ATOM 742 C C . GLU A 1 95 ? -16.882 -4.901 25.874 1.00 91.44 95 GLU A C 1
ATOM 744 O O . GLU A 1 95 ? -16.440 -5.336 24.809 1.00 91.44 95 GLU A O 1
ATOM 749 N N . LEU A 1 96 ? -16.311 -5.180 27.051 1.00 89.88 96 LEU A N 1
ATOM 750 C CA . LEU A 1 96 ? -14.988 -5.794 27.201 1.00 89.88 96 LEU A CA 1
ATOM 751 C C . LEU A 1 96 ? -14.827 -7.087 26.381 1.00 89.88 96 LEU A C 1
ATOM 753 O O . LEU A 1 96 ? -13.829 -7.253 25.686 1.00 89.88 96 LEU A O 1
ATOM 757 N N . TRP A 1 97 ? -15.815 -7.982 26.426 1.00 89.00 97 TRP A N 1
ATOM 758 C CA . TRP A 1 97 ? -15.749 -9.275 25.739 1.00 89.00 97 TRP A CA 1
ATOM 759 C C . TRP A 1 97 ? -15.792 -9.123 24.210 1.00 89.00 97 TRP A C 1
ATOM 761 O O . TRP A 1 97 ? -14.968 -9.688 23.494 1.00 89.00 97 TRP A O 1
ATOM 771 N N . VAL A 1 98 ? -16.692 -8.271 23.709 1.00 90.56 98 VAL A N 1
ATOM 772 C CA . VAL A 1 98 ? -16.812 -7.953 22.275 1.00 90.56 98 VAL A CA 1
ATOM 773 C C . VAL A 1 98 ? -15.571 -7.217 21.770 1.00 90.56 98 VAL A C 1
ATOM 775 O O . VAL A 1 98 ? -15.119 -7.461 20.655 1.00 90.56 98 VAL A O 1
ATOM 778 N N . LYS A 1 99 ? -14.976 -6.347 22.592 1.00 91.50 99 LYS A N 1
ATOM 779 C CA . LYS A 1 99 ? -13.722 -5.657 22.280 1.00 91.50 99 LYS A CA 1
ATOM 780 C C . LYS A 1 99 ? -12.582 -6.649 22.042 1.00 91.50 99 LYS A C 1
ATOM 782 O O . LYS A 1 99 ? -11.891 -6.527 21.035 1.00 91.50 99 LYS A O 1
ATOM 787 N N . TRP A 1 100 ? -12.404 -7.636 22.922 1.00 91.19 100 TRP A N 1
ATOM 788 C CA . TRP A 1 100 ? -11.376 -8.670 22.747 1.00 91.19 100 TRP A CA 1
ATOM 789 C C . TRP A 1 100 ? -11.627 -9.545 21.518 1.00 91.19 100 TRP A C 1
ATOM 791 O O . TRP A 1 100 ? -10.683 -9.834 20.788 1.00 91.19 100 TRP A O 1
ATOM 801 N N . LEU A 1 101 ? -12.888 -9.895 21.242 1.00 92.31 101 LEU A N 1
ATOM 802 C CA . LEU A 1 101 ? -13.256 -10.626 20.028 1.00 92.31 101 LEU A CA 1
ATOM 803 C C . LEU A 1 101 ? -12.884 -9.843 18.758 1.00 92.31 101 LEU A C 1
ATOM 805 O O . LEU A 1 101 ? -12.278 -10.401 17.847 1.00 92.31 101 LEU A O 1
ATOM 809 N N . LEU A 1 102 ? -13.212 -8.547 18.708 1.00 90.88 102 LEU A N 1
ATOM 810 C CA . LEU A 1 102 ? -12.902 -7.684 17.565 1.00 90.88 102 LEU A CA 1
ATOM 811 C C . LEU A 1 102 ? -11.393 -7.522 17.356 1.00 90.88 102 LEU A C 1
ATOM 813 O O . LEU A 1 102 ? -10.941 -7.567 16.217 1.00 90.88 102 LEU A O 1
ATOM 817 N N . LEU A 1 103 ? -10.616 -7.381 18.434 1.00 91.81 103 LEU A N 1
ATOM 818 C CA . LEU A 1 103 ? -9.154 -7.312 18.352 1.00 91.81 103 LEU A CA 1
ATOM 819 C C . LEU A 1 103 ? -8.537 -8.644 17.902 1.00 91.81 103 LEU A C 1
ATOM 821 O O . LEU A 1 103 ? -7.627 -8.650 17.079 1.00 91.81 103 LEU A O 1
ATOM 825 N N . GLY A 1 104 ? -9.040 -9.779 18.395 1.00 91.69 104 GLY A N 1
ATOM 826 C CA . GLY A 1 104 ? -8.584 -11.096 17.940 1.00 91.69 104 GLY A CA 1
ATOM 827 C C . GLY A 1 104 ? -8.857 -11.319 16.451 1.00 91.69 104 GLY A C 1
ATOM 828 O O . GLY A 1 104 ? -8.005 -11.833 15.725 1.00 91.69 104 GLY A O 1
ATOM 829 N N . LEU A 1 105 ? -10.022 -10.877 15.977 1.00 92.06 105 LEU A N 1
ATOM 830 C CA . LEU A 1 105 ? -10.396 -10.967 14.571 1.00 92.06 105 LEU A CA 1
ATOM 831 C C . LEU A 1 105 ? -9.581 -10.005 13.689 1.00 92.06 105 LEU A C 1
ATOM 833 O O . LEU A 1 105 ? -9.191 -10.392 12.592 1.00 92.06 105 LEU A O 1
ATOM 837 N N . ASP A 1 106 ? -9.252 -8.808 14.174 1.00 93.12 106 ASP A N 1
ATOM 838 C CA . ASP A 1 106 ? -8.346 -7.863 13.502 1.00 93.12 106 ASP A CA 1
ATOM 839 C C . ASP A 1 106 ? -6.943 -8.456 13.286 1.00 93.12 106 ASP A C 1
ATOM 841 O O . ASP A 1 106 ? -6.392 -8.397 12.183 1.00 93.12 106 ASP A O 1
ATOM 845 N N . ILE A 1 107 ? -6.396 -9.126 14.308 1.00 93.94 107 ILE A N 1
ATOM 846 C CA . ILE A 1 107 ? -5.117 -9.845 14.207 1.00 93.94 107 ILE A CA 1
ATOM 847 C C . ILE A 1 107 ? -5.214 -10.964 13.166 1.00 93.94 107 ILE A C 1
ATOM 849 O O . ILE A 1 107 ? -4.340 -11.079 12.306 1.00 93.94 107 ILE A O 1
ATOM 853 N N . LEU A 1 108 ? -6.283 -11.768 13.200 1.00 94.69 108 LEU A N 1
ATOM 854 C CA . LEU A 1 108 ? -6.492 -12.842 12.228 1.00 94.69 108 LEU A CA 1
ATOM 855 C C . LEU A 1 108 ? -6.572 -12.298 10.793 1.00 94.69 108 LEU A C 1
ATOM 857 O O . LEU A 1 108 ? -5.898 -12.814 9.902 1.00 94.69 108 LEU A O 1
ATOM 861 N N . PHE A 1 109 ? -7.344 -11.231 10.568 1.00 93.19 109 PHE A N 1
ATOM 862 C CA . PHE A 1 109 ? -7.435 -10.574 9.263 1.00 93.19 109 PHE A CA 1
ATOM 863 C C . PHE A 1 109 ? -6.094 -9.995 8.816 1.00 93.19 109 PHE A C 1
ATOM 865 O O . PHE A 1 109 ? -5.751 -10.115 7.642 1.00 93.19 109 PHE A O 1
ATOM 872 N N . SER A 1 110 ? -5.318 -9.418 9.733 1.00 94.81 110 SER A N 1
ATOM 873 C CA . SER A 1 110 ? -3.974 -8.917 9.442 1.00 94.81 110 SER A CA 1
ATOM 874 C C . SER A 1 110 ? -3.027 -10.040 9.013 1.00 94.81 110 SER A C 1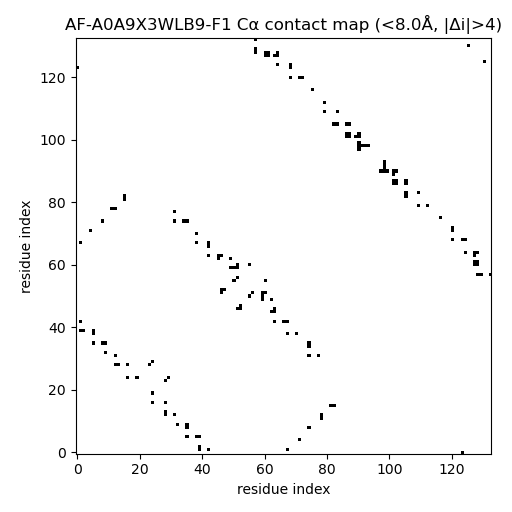
ATOM 876 O O . SER A 1 110 ? -2.297 -9.873 8.040 1.00 94.81 110 SER A O 1
ATOM 878 N N . LEU A 1 111 ? -3.075 -11.209 9.660 1.00 96.00 111 LEU A N 1
ATOM 879 C CA . LEU A 1 111 ? -2.283 -12.377 9.254 1.00 96.00 111 LEU A CA 1
ATOM 880 C C . LEU A 1 111 ? -2.676 -12.879 7.860 1.00 96.00 111 LEU A C 1
ATOM 882 O O . LEU A 1 111 ? -1.804 -13.097 7.019 1.00 96.00 111 LEU A O 1
ATOM 886 N N . VAL A 1 112 ? -3.979 -13.006 7.591 1.00 94.81 112 VAL A N 1
ATOM 887 C CA . VAL A 1 112 ? -4.489 -13.396 6.265 1.00 94.81 112 VAL A CA 1
ATOM 888 C C . VAL A 1 112 ? -4.079 -12.372 5.204 1.00 94.81 112 VAL A C 1
ATOM 890 O O . VAL A 1 112 ? -3.651 -12.752 4.116 1.00 94.81 112 VAL A O 1
ATOM 893 N N . TYR A 1 113 ? -4.157 -11.080 5.527 1.00 94.62 113 TYR A N 1
ATOM 894 C CA . TYR A 1 113 ? -3.744 -9.998 4.641 1.00 94.62 113 TYR A CA 1
ATOM 895 C C . TYR A 1 113 ? -2.246 -10.048 4.335 1.00 94.62 113 TYR A C 1
ATOM 897 O O . TYR A 1 113 ? -1.869 -9.898 3.179 1.00 94.62 113 TYR A O 1
ATOM 905 N N . ILE A 1 114 ? -1.389 -10.285 5.333 1.00 95.69 114 ILE A N 1
ATOM 906 C CA . ILE A 1 114 ? 0.060 -10.408 5.123 1.00 95.69 114 ILE A CA 1
ATOM 907 C C . ILE A 1 114 ? 0.372 -11.636 4.266 1.00 95.69 114 ILE A C 1
ATOM 909 O O . ILE A 1 114 ? 1.187 -11.544 3.353 1.00 95.69 114 ILE A O 1
ATOM 913 N N . TRP A 1 115 ? -0.292 -12.766 4.514 1.00 95.75 115 TRP A N 1
ATOM 914 C CA . TRP A 1 115 ? -0.090 -13.984 3.730 1.00 95.75 115 TRP A CA 1
ATOM 915 C C . TRP A 1 115 ? -0.510 -13.798 2.264 1.00 95.75 115 TRP A C 1
ATOM 917 O O . TRP A 1 115 ? 0.290 -14.014 1.353 1.00 95.75 115 TRP A O 1
ATOM 927 N N . PHE A 1 116 ? -1.734 -13.315 2.028 1.00 94.81 116 PHE A N 1
ATOM 928 C CA . PHE A 1 116 ? -2.235 -13.048 0.680 1.00 94.81 116 PHE A CA 1
ATOM 929 C C . PHE A 1 116 ? -1.452 -11.921 -0.010 1.00 94.81 116 PHE A C 1
ATOM 931 O O . PHE A 1 116 ? -1.081 -12.036 -1.174 1.00 94.81 116 PHE A O 1
ATOM 938 N N . GLY A 1 117 ? -1.142 -10.847 0.716 1.00 92.62 117 GLY A N 1
ATOM 939 C CA . GLY A 1 117 ? -0.334 -9.731 0.235 1.00 92.62 117 GLY A CA 1
ATOM 940 C C . GLY A 1 117 ? 1.090 -10.152 -0.124 1.00 92.62 117 GLY A C 1
ATOM 941 O O . GLY A 1 117 ? 1.611 -9.695 -1.135 1.00 92.62 117 GLY A O 1
ATOM 942 N N . GLY A 1 118 ? 1.690 -11.070 0.638 1.00 92.81 118 GLY A N 1
ATOM 943 C CA . GLY A 1 118 ? 2.980 -11.684 0.325 1.00 92.81 118 GLY A CA 1
ATOM 944 C C . GLY A 1 118 ? 2.933 -12.522 -0.953 1.00 92.81 118 GLY A C 1
ATOM 945 O O . GLY A 1 118 ? 3.839 -12.435 -1.779 1.00 92.81 118 GLY A O 1
ATOM 946 N N . PHE A 1 119 ? 1.847 -13.265 -1.174 1.00 93.88 119 PHE A N 1
ATOM 947 C CA . PHE A 1 119 ? 1.634 -13.989 -2.428 1.00 93.88 119 PHE A CA 1
ATOM 948 C C . PHE A 1 119 ? 1.471 -13.044 -3.632 1.00 93.88 119 PHE A C 1
ATOM 950 O O . PHE A 1 119 ? 2.093 -13.249 -4.673 1.00 93.88 119 PHE A O 1
ATOM 957 N N . VAL A 1 120 ? 0.697 -11.962 -3.496 1.00 93.12 120 VAL A N 1
ATOM 958 C CA . VAL A 1 120 ? 0.573 -10.947 -4.559 1.00 93.12 120 VAL A CA 1
ATOM 959 C C . VAL A 1 120 ? 1.908 -10.240 -4.802 1.00 93.12 120 VAL A C 1
ATOM 961 O O . VAL A 1 120 ? 2.283 -10.033 -5.953 1.00 93.12 120 VAL A O 1
ATOM 964 N N . LEU A 1 121 ? 2.654 -9.915 -3.743 1.00 92.69 121 LEU A N 1
ATOM 965 C CA . LEU A 1 121 ? 3.997 -9.346 -3.842 1.00 92.69 121 LEU A CA 1
ATOM 966 C C . LEU A 1 121 ? 4.939 -10.275 -4.611 1.00 92.69 121 LEU A C 1
ATOM 968 O O . LEU A 1 121 ? 5.699 -9.792 -5.443 1.00 92.69 121 LEU A O 1
ATOM 972 N N . PHE A 1 122 ? 4.866 -11.588 -4.377 1.00 92.31 122 PHE A N 1
ATOM 973 C CA . PHE A 1 122 ? 5.629 -12.573 -5.139 1.00 92.31 122 PHE A CA 1
ATOM 974 C C . PHE A 1 122 ? 5.293 -12.511 -6.636 1.00 92.31 122 PHE A C 1
ATOM 976 O O . PHE A 1 122 ? 6.207 -12.440 -7.451 1.00 92.31 122 PHE A O 1
ATOM 983 N N . ILE A 1 123 ? 4.008 -12.443 -7.006 1.00 91.88 123 ILE A N 1
ATOM 984 C CA . ILE A 1 123 ? 3.586 -12.285 -8.411 1.00 91.88 123 ILE A CA 1
ATOM 985 C C . ILE A 1 123 ? 4.123 -10.976 -9.005 1.00 91.88 123 ILE A C 1
ATOM 987 O O . ILE A 1 123 ? 4.638 -10.966 -10.124 1.00 91.88 123 ILE A O 1
ATOM 991 N N . VAL A 1 124 ? 4.019 -9.867 -8.265 1.00 91.19 124 VAL A N 1
ATOM 992 C CA . VAL A 1 124 ? 4.531 -8.561 -8.703 1.00 91.19 124 VAL A CA 1
ATOM 993 C C . VAL A 1 124 ? 6.039 -8.636 -8.919 1.00 91.19 124 VAL A C 1
ATOM 995 O O . VAL A 1 124 ? 6.500 -8.296 -10.002 1.00 91.19 124 VAL A O 1
ATOM 998 N N . ALA A 1 125 ? 6.795 -9.131 -7.939 1.00 91.25 125 ALA A N 1
ATOM 999 C CA . ALA A 1 125 ? 8.241 -9.277 -8.035 1.00 91.25 125 ALA A CA 1
ATOM 1000 C C . ALA A 1 125 ? 8.635 -10.169 -9.220 1.00 91.25 125 ALA A C 1
ATOM 1002 O O . ALA A 1 125 ? 9.451 -9.757 -10.034 1.00 91.25 125 ALA A O 1
ATOM 1003 N N . PHE A 1 126 ? 7.985 -11.322 -9.387 1.00 90.62 126 PHE A N 1
ATOM 1004 C CA . PHE A 1 126 ? 8.241 -12.235 -10.501 1.00 90.62 126 PHE A CA 1
ATOM 1005 C C . PHE A 1 126 ? 7.976 -11.595 -11.870 1.00 90.62 126 PHE A C 1
ATOM 1007 O O . PHE A 1 126 ? 8.664 -11.896 -12.839 1.00 90.62 126 PHE A O 1
ATOM 1014 N N . THR A 1 127 ? 6.998 -10.687 -11.960 1.00 88.50 127 THR A N 1
ATOM 1015 C CA . THR A 1 127 ? 6.687 -10.005 -13.225 1.00 88.50 127 THR A CA 1
ATOM 1016 C C . THR A 1 127 ? 7.801 -9.052 -13.664 1.00 88.50 127 THR A C 1
ATOM 1018 O O . THR A 1 127 ? 7.972 -8.848 -14.862 1.00 88.50 127 THR A O 1
ATOM 1021 N N . TYR A 1 128 ? 8.538 -8.455 -12.721 1.00 88.50 128 TYR A N 1
ATOM 1022 C CA . TYR A 1 128 ? 9.608 -7.504 -13.043 1.00 88.50 128 TYR A CA 1
ATOM 1023 C C . TYR A 1 128 ? 11.016 -8.107 -12.977 1.00 88.50 128 TYR A C 1
ATOM 1025 O O . TYR A 1 128 ? 11.886 -7.643 -13.709 1.00 88.50 128 TYR A O 1
ATOM 1033 N N . PHE A 1 129 ? 11.218 -9.133 -12.146 1.00 89.19 129 PHE A N 1
ATOM 1034 C CA . PHE A 1 129 ? 12.482 -9.839 -11.928 1.00 89.19 129 PHE A CA 1
ATOM 1035 C C . PHE A 1 129 ? 12.336 -11.316 -12.346 1.00 89.19 129 PHE A C 1
ATOM 1037 O O . PHE A 1 129 ? 12.153 -12.185 -11.485 1.00 89.19 129 PHE A O 1
ATOM 1044 N N . PRO A 1 130 ? 12.341 -11.628 -13.655 1.00 76.62 130 PRO A N 1
ATOM 1045 C CA . PRO A 1 130 ? 12.266 -13.009 -14.116 1.00 76.62 130 PRO A CA 1
ATOM 1046 C C . PRO A 1 130 ? 13.534 -13.779 -13.709 1.00 76.62 130 PRO A C 1
ATOM 1048 O O . PRO A 1 130 ? 14.652 -13.314 -13.893 1.00 76.62 130 PRO A O 1
ATOM 1051 N N . PHE A 1 131 ? 13.367 -14.981 -13.151 1.00 68.25 131 PHE A N 1
ATOM 1052 C CA . PHE A 1 131 ? 14.476 -15.817 -12.659 1.00 68.25 131 PHE A CA 1
ATOM 1053 C C . PHE A 1 131 ? 15.269 -16.541 -13.768 1.00 68.25 131 PHE A C 1
ATOM 1055 O O . PHE A 1 131 ? 16.203 -17.280 -13.458 1.00 68.25 131 PHE A O 1
ATOM 1062 N N . ALA A 1 132 ? 14.903 -16.363 -15.040 1.00 55.53 132 ALA A N 1
ATOM 1063 C CA . ALA A 1 132 ? 15.574 -16.966 -16.189 1.00 55.53 132 ALA A CA 1
ATOM 1064 C C . ALA A 1 132 ? 15.763 -15.922 -17.311 1.00 55.53 132 ALA A C 1
ATOM 1066 O O . ALA A 1 132 ? 14.833 -15.137 -17.519 1.00 55.53 132 ALA A O 1
ATOM 1067 N N . PRO A 1 133 ? 16.931 -15.911 -17.987 1.00 55.56 133 PRO A N 1
ATOM 1068 C CA . PRO A 1 133 ? 17.206 -15.050 -19.139 1.00 55.56 133 PRO A CA 1
ATOM 1069 C C . PRO A 1 133 ? 16.390 -15.434 -20.380 1.00 55.56 133 PRO A C 1
ATOM 1071 O O . PRO A 1 133 ? 15.999 -16.621 -20.498 1.00 55.56 133 PRO A O 1
#

Sequence (133 aa):
MDFILFGLFALMGGCLLIGLSRKEKKWIGGIGGLMALVFIVVSQIIKLQTGFYGEWSQEVSETVGQWVVPCFLVLGIYLLGMINYRWIKAALNKELWVKWLLLGLDILFSLVYIWFGGFVLFIVAFTYFPFAP

Mean predicted aligned error: 4.45 Å

Nearest PDB structures (foldseek):
  4x0r-assembly1_B  TM=4.481E-01  e=1.705E+00  Homo sapiens
  3euh-assembly1_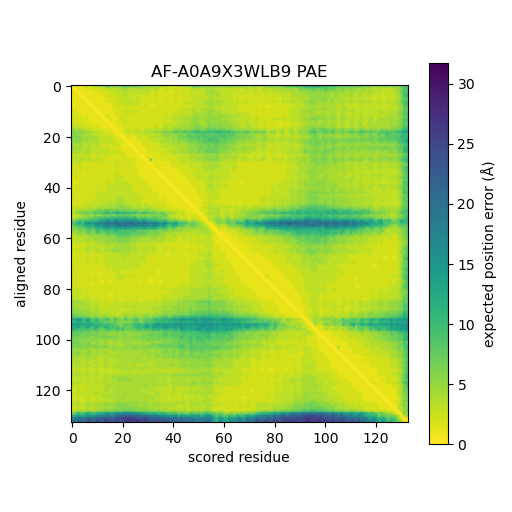A  TM=2.835E-01  e=7.196E-01  Escherichia coli K-12
  7nyx-assembly1_C  TM=3.208E-01  e=4.470E+00  Photorhabdus thracensis

Organism: NCBI:txid279446

pLDDT: mean 91.13, std 6.12, range [55.53, 96.69]